Protein AF-A0A9X3V9S2-F1 (afdb_monomer_lite)

Radius of gyration: 21.49 Å; chains: 1; bounding box: 44×36×60 Å

Sequence (97 aa):
MRLVAKHAQVGYQTPGERPGCRNCAHFEVVRHDSPLIASRTACTLHDLEVTSGGICNSHKLKRKSGESQLAFLARQRDLLEIQAQDLRNPQVRERRP

Structure (mmCIF, N/CA/C/O backbone):
data_AF-A0A9X3V9S2-F1
#
_entry.id   AF-A0A9X3V9S2-F1
#
loop_
_atom_site.group_PDB
_atom_site.id
_atom_site.type_symbol
_atom_site.label_atom_id
_atom_site.label_alt_id
_atom_site.label_comp_id
_atom_site.label_asym_id
_atom_site.label_entity_id
_atom_site.label_seq_id
_atom_site.pdbx_PDB_ins_code
_atom_site.Cartn_x
_atom_site.Cartn_y
_atom_site.Cartn_z
_atom_site.occupancy
_atom_site.B_iso_or_equiv
_atom_site.auth_seq_id
_atom_site.auth_comp_id
_atom_site.auth_asym_id
_atom_site.auth_atom_id
_atom_site.pdbx_PDB_model_num
ATOM 1 N N . MET A 1 1 ? -3.980 27.707 11.234 1.00 48.53 1 MET A N 1
ATOM 2 C CA . MET A 1 1 ? -4.675 26.786 10.305 1.00 48.53 1 MET A CA 1
ATOM 3 C C . MET A 1 1 ? -3.760 25.607 9.999 1.00 48.53 1 MET A C 1
ATOM 5 O O . MET A 1 1 ? -2.648 25.837 9.543 1.00 48.53 1 MET A O 1
ATOM 9 N N . ARG A 1 2 ? -4.169 24.364 10.283 1.00 52.84 2 ARG A N 1
ATOM 10 C CA . ARG A 1 2 ? -3.374 23.167 9.944 1.00 52.84 2 ARG A CA 1
ATOM 11 C C . ARG A 1 2 ? -3.434 22.950 8.425 1.00 52.84 2 ARG A C 1
ATOM 13 O O . ARG A 1 2 ? -4.521 22.729 7.902 1.00 52.84 2 ARG A O 1
ATOM 20 N N . LEU A 1 3 ? -2.284 22.995 7.743 1.00 57.88 3 LEU A N 1
ATOM 21 C CA . LEU A 1 3 ? -2.113 22.798 6.286 1.00 57.88 3 LEU A CA 1
ATOM 22 C C . LEU A 1 3 ? -2.904 21.600 5.718 1.00 57.88 3 LEU A C 1
ATOM 24 O O . LEU A 1 3 ? -3.421 21.664 4.609 1.00 57.88 3 LEU A O 1
ATOM 28 N N . VAL A 1 4 ? -3.081 20.553 6.527 1.00 60.09 4 VAL A N 1
ATOM 29 C CA . VAL A 1 4 ? -3.793 19.311 6.188 1.00 60.09 4 VAL A CA 1
ATOM 30 C C . VAL A 1 4 ? -5.267 19.532 5.801 1.00 60.09 4 VAL A C 1
ATOM 32 O O . VAL A 1 4 ? -5.780 18.816 4.949 1.00 60.09 4 VAL A O 1
ATOM 35 N N . ALA A 1 5 ? -5.953 20.536 6.362 1.00 57.47 5 ALA A N 1
ATOM 36 C CA . ALA A 1 5 ? -7.389 20.744 6.123 1.00 57.47 5 ALA A CA 1
ATOM 37 C C . ALA A 1 5 ? -7.717 21.288 4.717 1.00 57.47 5 ALA A C 1
ATOM 39 O O . ALA A 1 5 ? -8.804 21.039 4.202 1.00 57.47 5 ALA A O 1
ATOM 40 N N . LYS A 1 6 ? -6.783 22.004 4.072 1.00 67.56 6 LYS A N 1
ATOM 41 C CA . LYS A 1 6 ? -6.990 22.534 2.712 1.00 67.56 6 LYS A CA 1
ATOM 42 C C . LYS A 1 6 ? -6.798 21.482 1.623 1.00 67.56 6 LYS A C 1
ATOM 44 O O . LYS A 1 6 ? -7.375 21.631 0.554 1.00 67.56 6 LYS A O 1
ATOM 49 N N . HIS A 1 7 ? -6.034 20.420 1.885 1.00 76.31 7 HIS A N 1
ATOM 50 C CA . HIS A 1 7 ? -5.772 19.367 0.901 1.00 76.31 7 HIS A CA 1
ATOM 51 C C . HIS A 1 7 ? -7.064 18.701 0.416 1.00 76.31 7 HIS A C 1
ATOM 53 O O . HIS A 1 7 ? -7.283 18.604 -0.787 1.00 76.31 7 HIS A O 1
ATOM 59 N N . ALA A 1 8 ? -7.970 18.360 1.335 1.00 70.00 8 ALA A N 1
ATOM 60 C CA . ALA A 1 8 ? -9.261 17.778 0.975 1.00 70.00 8 ALA A CA 1
ATOM 61 C C . ALA A 1 8 ? -10.137 18.743 0.151 1.00 70.00 8 ALA A C 1
ATOM 63 O O . ALA A 1 8 ? -10.782 18.324 -0.804 1.00 70.00 8 ALA A O 1
ATOM 64 N N . GLN A 1 9 ? -10.123 20.042 0.477 1.00 76.06 9 GLN A N 1
ATOM 65 C CA . GLN A 1 9 ? -10.943 21.057 -0.201 1.00 76.06 9 GLN A CA 1
ATOM 66 C C . GLN A 1 9 ? -10.540 21.286 -1.663 1.00 76.06 9 GLN A C 1
ATOM 68 O O . GLN A 1 9 ? -11.391 21.618 -2.481 1.00 76.06 9 GLN A O 1
ATOM 73 N N . VAL A 1 10 ? -9.260 21.104 -1.997 1.00 81.44 10 VAL A N 1
ATOM 74 C CA . VAL A 1 10 ? -8.742 21.266 -3.368 1.00 81.44 10 VAL A CA 1
ATOM 75 C C . VAL A 1 10 ? -8.563 19.932 -4.099 1.00 81.44 10 VAL A C 1
ATOM 77 O O . VAL A 1 10 ? -7.943 19.889 -5.158 1.00 81.44 10 VAL A O 1
ATOM 80 N N . GLY A 1 11 ? -9.063 18.830 -3.529 1.00 75.31 11 GLY A N 1
ATOM 81 C CA . GLY A 1 11 ? -8.930 17.495 -4.116 1.00 75.31 11 GLY A CA 1
ATOM 82 C C . GLY A 1 11 ? -7.492 16.964 -4.147 1.00 75.31 11 GLY A C 1
ATOM 83 O O . GLY A 1 11 ? -7.180 16.085 -4.948 1.00 75.31 11 GLY A O 1
ATOM 84 N N . TYR A 1 12 ? -6.602 17.485 -3.297 1.00 79.19 12 TYR A N 1
ATOM 85 C CA . TYR A 1 12 ? -5.239 16.980 -3.176 1.00 79.19 12 TYR A CA 1
ATOM 86 C C . TYR A 1 12 ? -5.266 15.561 -2.605 1.00 79.19 12 TYR A C 1
ATOM 88 O O . TYR A 1 12 ? -5.651 15.353 -1.455 1.00 79.19 12 TYR A O 1
ATOM 96 N N . GLN A 1 13 ? -4.822 14.598 -3.409 1.00 74.44 13 GLN A N 1
ATOM 97 C CA . GLN A 1 13 ? -4.719 13.201 -3.008 1.00 74.44 13 GLN A CA 1
ATOM 98 C C . GLN A 1 13 ? -3.310 12.898 -2.522 1.00 74.44 13 GLN A C 1
ATOM 100 O O . GLN A 1 13 ? -2.319 13.079 -3.236 1.00 74.44 13 GLN A O 1
ATOM 105 N N . THR A 1 14 ? -3.220 12.387 -1.303 1.00 72.25 14 THR A N 1
ATOM 106 C CA . THR A 1 14 ? -1.969 11.876 -0.766 1.00 72.25 14 THR A CA 1
ATOM 107 C C . THR A 1 14 ? -1.549 10.597 -1.492 1.00 72.25 14 THR A C 1
ATOM 109 O O . THR A 1 14 ? -2.365 9.873 -2.074 1.00 72.25 14 THR A O 1
ATOM 112 N N . PRO A 1 15 ? -0.264 10.238 -1.389 1.00 67.12 15 PRO A N 1
ATOM 113 C CA . PRO A 1 15 ? 0.219 8.909 -1.697 1.00 67.12 15 PRO A CA 1
ATOM 114 C C . PRO A 1 15 ? -0.656 7.719 -1.233 1.00 67.12 15 PRO A C 1
ATOM 116 O O . PRO A 1 15 ? -0.759 6.694 -1.903 1.00 67.12 15 PRO A O 1
ATOM 119 N N . GLY A 1 16 ? -1.289 7.808 -0.068 1.00 66.50 16 GLY A N 1
ATOM 120 C CA . GLY A 1 16 ? -2.124 6.710 0.426 1.00 66.50 16 GLY A CA 1
ATOM 121 C C . GLY A 1 16 ? -3.433 6.548 -0.348 1.00 66.50 16 GLY A C 1
ATOM 122 O O . GLY A 1 16 ? -3.968 5.446 -0.408 1.00 66.50 16 GLY A O 1
ATOM 123 N N . GLU A 1 17 ? -3.926 7.635 -0.938 1.00 72.56 17 GLU A N 1
ATOM 124 C CA . GLU A 1 17 ? -5.260 7.737 -1.533 1.00 72.56 17 GLU A CA 1
ATOM 125 C C . GLU A 1 17 ? -5.229 7.508 -3.043 1.00 72.56 17 GLU A C 1
ATOM 127 O O . GLU A 1 17 ? -6.118 6.856 -3.588 1.00 72.56 17 GLU A O 1
ATOM 132 N N . ARG A 1 18 ? -4.187 7.998 -3.730 1.00 82.00 18 ARG A N 1
ATOM 133 C CA . ARG A 1 18 ? -4.019 7.752 -5.164 1.00 82.00 18 ARG A CA 1
ATOM 134 C C . ARG A 1 18 ? -3.432 6.354 -5.401 1.00 82.00 18 ARG A C 1
ATOM 136 O O . ARG A 1 18 ? -2.321 6.093 -4.920 1.00 82.00 18 ARG A O 1
ATOM 143 N N . PRO A 1 19 ? -4.091 5.486 -6.195 1.00 81.12 19 PRO A N 1
ATOM 144 C C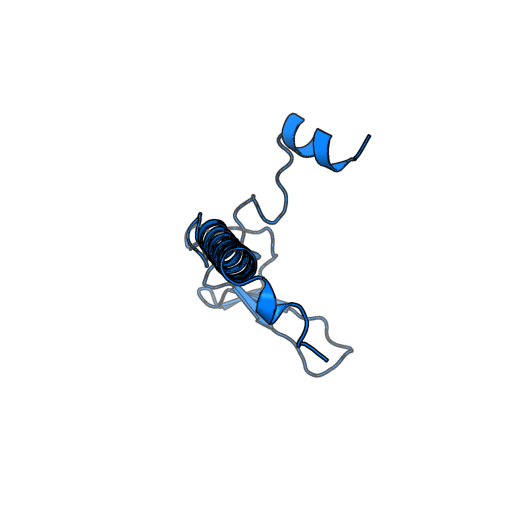A . PRO A 1 19 ? -3.525 4.197 -6.563 1.00 81.12 19 PRO A CA 1
ATOM 145 C C . PRO A 1 19 ? -2.251 4.398 -7.391 1.00 81.12 19 PRO A C 1
ATOM 147 O O . PRO A 1 19 ? -2.227 5.161 -8.356 1.00 81.12 19 PRO A O 1
ATOM 150 N N . GLY A 1 20 ? -1.186 3.707 -6.995 1.00 89.50 20 GLY A N 1
ATOM 151 C CA . GLY A 1 20 ? 0.079 3.657 -7.722 1.00 89.50 20 GLY A CA 1
ATOM 152 C C . GLY A 1 20 ? 0.827 2.358 -7.443 1.00 89.50 20 GLY A C 1
ATOM 153 O O . GLY A 1 20 ? 0.355 1.517 -6.668 1.00 89.50 20 GLY A O 1
ATOM 154 N N . CYS A 1 21 ? 2.000 2.195 -8.055 1.00 92.12 21 CYS A N 1
ATOM 155 C CA . CYS A 1 21 ? 2.844 1.013 -7.931 1.00 92.12 21 CYS A CA 1
ATOM 156 C C . CYS A 1 21 ? 3.096 0.678 -6.463 1.00 92.12 21 CYS A C 1
ATOM 158 O O . CYS A 1 21 ? 2.909 -0.470 -6.095 1.00 92.12 21 CYS A O 1
ATOM 160 N N . ARG A 1 22 ? 3.354 1.653 -5.579 1.00 89.44 22 ARG A N 1
ATOM 161 C CA . ARG A 1 22 ? 3.557 1.379 -4.136 1.00 89.44 22 ARG A CA 1
ATOM 162 C C . ARG A 1 22 ? 2.390 0.650 -3.451 1.00 89.44 22 ARG A C 1
ATOM 164 O O . ARG A 1 22 ? 2.575 0.019 -2.416 1.00 89.44 22 ARG A O 1
ATOM 171 N N . ASN A 1 23 ? 1.177 0.788 -3.989 1.00 88.50 23 ASN A N 1
ATOM 172 C CA . ASN A 1 23 ? -0.044 0.171 -3.473 1.00 88.50 23 ASN A CA 1
ATOM 173 C C . ASN A 1 23 ? -0.368 -1.151 -4.194 1.00 88.50 23 ASN A C 1
ATOM 175 O O . ASN A 1 23 ? -1.387 -1.769 -3.888 1.00 88.50 23 ASN A O 1
ATOM 179 N N . CYS A 1 24 ? 0.456 -1.571 -5.158 1.00 91.75 24 CYS A N 1
ATOM 180 C CA . CYS A 1 24 ? 0.264 -2.773 -5.959 1.00 91.75 24 CYS A CA 1
ATOM 181 C C . CYS A 1 24 ? 0.770 -4.030 -5.228 1.00 91.75 24 CYS A C 1
ATOM 183 O O . CYS A 1 24 ? 1.753 -3.987 -4.490 1.00 91.75 24 CYS A O 1
ATOM 185 N N . ALA A 1 25 ? 0.120 -5.170 -5.457 1.00 92.62 25 ALA A N 1
ATOM 186 C CA . ALA A 1 25 ? 0.511 -6.478 -4.937 1.00 92.62 25 ALA A CA 1
ATOM 187 C C . ALA A 1 25 ? 1.884 -6.933 -5.460 1.00 92.62 25 ALA A C 1
ATOM 189 O O . ALA A 1 25 ? 2.581 -7.669 -4.771 1.00 92.62 25 ALA A O 1
ATOM 190 N N . HIS A 1 26 ? 2.274 -6.453 -6.643 1.00 93.94 26 HIS A N 1
ATOM 191 C CA . HIS A 1 26 ? 3.530 -6.789 -7.320 1.00 93.94 26 HIS A CA 1
ATOM 192 C C . HIS A 1 26 ? 4.677 -5.820 -7.011 1.00 93.94 26 HIS A C 1
ATOM 194 O O . HIS A 1 26 ? 5.714 -5.866 -7.663 1.00 93.94 26 HIS A O 1
ATOM 200 N N . PHE A 1 27 ? 4.488 -4.899 -6.066 1.00 92.25 27 PHE A N 1
ATOM 201 C CA . PHE A 1 27 ? 5.507 -3.919 -5.714 1.00 92.25 27 PHE A CA 1
ATOM 202 C C . PHE A 1 27 ? 6.464 -4.441 -4.656 1.00 92.25 27 PHE A C 1
ATOM 204 O O . PHE A 1 27 ? 6.043 -4.880 -3.578 1.00 92.25 27 PHE A O 1
ATOM 211 N N . GLU A 1 28 ? 7.749 -4.296 -4.950 1.00 92.75 28 GLU A N 1
ATOM 212 C CA . GLU A 1 28 ? 8.847 -4.709 -4.094 1.00 92.75 28 GLU A CA 1
ATOM 213 C C . GLU A 1 28 ? 9.867 -3.579 -3.923 1.00 92.75 28 GLU A C 1
ATOM 215 O O . GLU A 1 28 ? 10.132 -2.802 -4.842 1.00 92.75 28 GLU A O 1
ATOM 220 N N . VAL A 1 29 ? 10.431 -3.478 -2.717 1.00 90.50 29 VAL A N 1
ATOM 221 C CA . VAL A 1 29 ? 11.565 -2.597 -2.422 1.00 90.50 29 VAL A CA 1
ATOM 222 C C . VAL A 1 29 ? 12.790 -3.483 -2.274 1.00 90.50 29 VAL A C 1
ATOM 224 O O . VAL A 1 29 ? 12.934 -4.171 -1.264 1.00 90.50 29 VAL A O 1
ATOM 227 N N . VAL A 1 30 ? 13.673 -3.439 -3.262 1.00 86.25 30 VAL A N 1
ATOM 228 C CA . VAL A 1 30 ? 14.949 -4.145 -3.235 1.00 86.25 30 VAL A CA 1
ATOM 229 C C . VAL A 1 30 ? 15.910 -3.318 -2.391 1.00 86.25 30 VAL A C 1
ATOM 231 O O . VAL A 1 30 ? 16.329 -2.221 -2.775 1.00 86.25 30 VAL A O 1
ATOM 234 N N . ARG A 1 31 ? 16.204 -3.815 -1.189 1.00 83.88 31 ARG A N 1
ATOM 235 C CA . ARG A 1 31 ? 17.207 -3.230 -0.296 1.00 83.88 31 ARG A CA 1
ATOM 236 C C . ARG A 1 31 ? 18.537 -3.929 -0.528 1.00 83.88 31 ARG A C 1
ATOM 238 O O . ARG A 1 31 ? 18.576 -5.143 -0.685 1.00 83.88 31 ARG A O 1
ATOM 245 N N . HIS A 1 32 ? 19.607 -3.151 -0.537 1.00 80.62 32 HIS A N 1
ATOM 246 C CA . HIS A 1 32 ? 20.966 -3.667 -0.578 1.00 80.62 32 HIS A CA 1
ATOM 247 C C . HIS A 1 32 ? 21.561 -3.614 0.831 1.00 80.62 32 HIS A C 1
ATOM 249 O O . HIS A 1 32 ? 21.269 -2.686 1.584 1.00 80.62 32 HIS A O 1
ATOM 255 N N . ASP A 1 33 ? 22.417 -4.578 1.169 1.00 80.38 33 ASP A N 1
ATOM 256 C CA . ASP A 1 33 ? 23.103 -4.621 2.472 1.00 80.38 33 ASP A CA 1
ATOM 257 C C . ASP A 1 33 ? 24.160 -3.515 2.622 1.00 80.38 33 ASP A C 1
ATOM 259 O O . ASP A 1 33 ? 24.628 -3.220 3.720 1.00 80.38 33 ASP A O 1
ATOM 263 N N . SER A 1 34 ? 24.532 -2.873 1.512 1.00 82.38 34 SER A N 1
ATOM 264 C CA . SER A 1 34 ? 25.454 -1.745 1.513 1.00 82.38 34 SER A CA 1
ATOM 265 C C . SER A 1 34 ? 24.712 -0.428 1.758 1.00 82.38 34 SER A C 1
ATOM 267 O O . SER A 1 34 ? 23.820 -0.084 0.978 1.00 82.38 34 SER A O 1
ATOM 269 N N . PRO A 1 35 ? 25.132 0.381 2.747 1.00 77.50 35 PRO A N 1
ATOM 270 C CA . PRO A 1 35 ? 24.555 1.704 2.989 1.00 77.50 35 PRO A CA 1
ATOM 271 C C . PRO A 1 35 ? 24.849 2.708 1.861 1.00 77.50 35 PRO A C 1
ATOM 273 O O . PRO A 1 35 ? 24.256 3.783 1.833 1.00 77.50 35 PRO A O 1
ATOM 276 N N . LEU A 1 36 ? 25.756 2.378 0.933 1.00 84.50 36 LEU A N 1
ATOM 277 C CA . LEU A 1 36 ? 26.104 3.223 -0.214 1.00 84.50 36 LEU A CA 1
ATOM 278 C C . LEU A 1 36 ? 25.161 3.035 -1.407 1.00 84.50 36 LEU A C 1
ATOM 280 O O . LEU A 1 36 ? 25.150 3.866 -2.313 1.00 84.50 36 LEU A O 1
ATOM 284 N N . ILE A 1 37 ? 24.391 1.945 -1.438 1.00 78.44 37 ILE A N 1
ATOM 285 C CA . ILE A 1 37 ? 23.525 1.624 -2.570 1.00 78.44 37 ILE A CA 1
ATOM 286 C C . ILE A 1 37 ? 22.087 1.964 -2.188 1.00 78.44 37 ILE A C 1
ATOM 288 O O . ILE A 1 37 ? 21.500 1.353 -1.296 1.00 78.44 37 ILE A O 1
ATOM 292 N N . ALA A 1 38 ? 21.508 2.944 -2.883 1.00 80.81 38 ALA A N 1
ATOM 293 C CA . ALA A 1 38 ? 20.116 3.319 -2.682 1.00 80.81 38 ALA A CA 1
ATOM 294 C C . ALA A 1 38 ? 19.182 2.132 -2.972 1.00 80.81 38 ALA A C 1
ATOM 296 O O . ALA A 1 38 ? 19.372 1.390 -3.938 1.00 80.81 38 ALA A O 1
ATOM 297 N N . SER A 1 39 ? 18.150 1.971 -2.142 1.00 84.06 39 SER A N 1
ATOM 298 C CA . SER A 1 39 ? 17.107 0.971 -2.369 1.00 84.06 39 SER A CA 1
ATOM 299 C C . SER A 1 39 ? 16.370 1.255 -3.673 1.00 84.06 39 SER A C 1
ATOM 301 O O . SER A 1 39 ? 15.944 2.392 -3.895 1.00 84.06 39 SER A O 1
ATOM 303 N N . ARG A 1 40 ? 16.157 0.220 -4.483 1.00 87.69 40 ARG A N 1
ATOM 304 C CA . ARG A 1 40 ? 15.388 0.319 -5.727 1.00 87.69 40 ARG A CA 1
ATOM 305 C C . ARG A 1 40 ? 13.972 -0.189 -5.525 1.00 87.69 40 ARG A C 1
ATOM 307 O O . ARG A 1 40 ? 13.705 -1.004 -4.643 1.00 87.69 40 ARG A O 1
ATOM 314 N N . THR A 1 41 ? 13.052 0.293 -6.346 1.00 92.56 41 THR A N 1
ATOM 315 C CA . THR A 1 41 ? 11.661 -0.164 -6.348 1.00 92.56 41 THR A CA 1
ATOM 316 C C . THR A 1 41 ? 11.366 -0.897 -7.642 1.00 92.56 41 THR A C 1
ATOM 318 O O . THR A 1 41 ? 11.588 -0.354 -8.717 1.00 92.56 41 THR A O 1
ATOM 321 N N . ALA A 1 42 ? 10.860 -2.122 -7.547 1.00 94.12 42 ALA A N 1
ATOM 322 C CA . ALA A 1 42 ? 10.665 -3.008 -8.689 1.00 94.12 42 ALA A CA 1
ATOM 323 C C . ALA A 1 42 ? 9.229 -3.544 -8.765 1.00 94.12 42 ALA A C 1
ATOM 325 O O . ALA A 1 42 ? 8.494 -3.574 -7.770 1.00 94.12 42 ALA A O 1
ATOM 326 N N . CYS A 1 43 ? 8.828 -3.943 -9.971 1.00 94.88 43 CYS A N 1
ATOM 327 C CA . CYS A 1 43 ? 7.593 -4.670 -10.235 1.00 94.88 43 CYS A CA 1
ATOM 328 C C . CYS A 1 43 ? 7.912 -6.137 -10.523 1.00 94.88 43 CYS A C 1
ATOM 330 O O . CYS A 1 43 ? 8.477 -6.447 -11.568 1.00 94.88 43 CYS A O 1
ATOM 332 N N . THR A 1 44 ? 7.476 -7.040 -9.650 1.00 95.00 44 THR A N 1
ATOM 333 C CA . THR A 1 44 ? 7.737 -8.483 -9.784 1.00 95.00 44 THR A CA 1
ATOM 334 C C . THR A 1 44 ? 6.962 -9.150 -10.921 1.00 95.00 44 THR A C 1
ATOM 336 O O . THR A 1 44 ? 7.300 -10.254 -11.327 1.00 95.00 44 THR A O 1
ATOM 339 N N . LEU A 1 45 ? 5.922 -8.497 -11.455 1.00 95.94 45 LEU A N 1
ATOM 340 C CA . LEU A 1 45 ? 5.134 -9.021 -12.578 1.00 95.94 45 LEU A CA 1
ATOM 341 C C . LEU A 1 45 ? 5.785 -8.752 -13.940 1.00 95.94 45 LEU A C 1
ATOM 343 O O . LEU A 1 45 ? 5.655 -9.561 -14.853 1.00 95.94 45 LEU A O 1
ATOM 347 N N . HIS A 1 46 ? 6.424 -7.592 -14.092 1.00 95.00 46 HIS A N 1
ATOM 348 C CA . HIS A 1 46 ? 6.989 -7.134 -15.365 1.00 95.00 46 HIS A CA 1
ATOM 349 C C . HIS A 1 46 ? 8.521 -7.094 -15.365 1.00 95.00 46 HIS A C 1
ATOM 351 O O . HIS A 1 46 ? 9.097 -6.679 -16.363 1.00 95.00 46 HIS A O 1
ATOM 357 N N . ASP A 1 47 ? 9.146 -7.491 -14.255 1.00 93.00 47 ASP A N 1
ATOM 358 C CA . ASP A 1 47 ? 10.596 -7.538 -14.056 1.00 93.00 47 ASP A CA 1
ATOM 359 C C . ASP A 1 47 ? 11.308 -6.230 -14.445 1.00 93.00 47 ASP A C 1
ATOM 361 O O . ASP A 1 47 ? 12.259 -6.194 -15.221 1.00 93.00 47 ASP A O 1
ATOM 365 N N . LEU A 1 48 ? 10.777 -5.108 -13.946 1.00 93.31 48 LEU A N 1
ATOM 366 C CA . LEU A 1 48 ? 11.287 -3.772 -14.259 1.00 93.31 48 LEU A CA 1
ATOM 367 C C . LEU A 1 48 ? 11.310 -2.853 -13.039 1.00 93.31 48 LEU A C 1
ATOM 369 O O . LEU A 1 48 ? 10.517 -2.999 -12.102 1.00 93.31 48 LEU A O 1
ATOM 373 N N . GLU A 1 49 ? 12.202 -1.865 -13.084 1.00 92.88 49 GLU A N 1
ATOM 374 C CA . GLU A 1 49 ? 12.273 -0.797 -12.090 1.00 92.88 49 GLU A CA 1
ATOM 375 C C . GLU A 1 49 ? 11.091 0.170 -12.264 1.00 92.88 49 GLU A C 1
ATOM 377 O O . GLU A 1 49 ? 10.795 0.640 -13.363 1.00 92.88 49 GLU A O 1
ATOM 382 N N . VAL A 1 50 ? 10.385 0.460 -11.171 1.00 93.06 50 VAL A N 1
ATOM 383 C CA . VAL A 1 50 ? 9.188 1.310 -11.160 1.00 93.06 50 VAL A CA 1
ATOM 384 C C . VAL A 1 50 ? 9.368 2.503 -10.246 1.00 93.06 50 VAL A C 1
ATOM 386 O O . VAL A 1 50 ? 10.039 2.426 -9.223 1.00 93.06 50 VAL A O 1
ATOM 389 N N . THR A 1 51 ? 8.658 3.589 -10.538 1.00 89.31 51 THR A N 1
ATOM 390 C CA . THR A 1 51 ? 8.471 4.687 -9.586 1.00 89.31 51 THR A CA 1
ATOM 391 C C . THR A 1 51 ? 7.237 4.437 -8.719 1.00 89.31 51 THR A C 1
ATOM 393 O O . THR A 1 51 ? 6.228 3.892 -9.170 1.00 89.31 51 THR A O 1
ATOM 396 N N . SER A 1 52 ? 7.280 4.866 -7.456 1.00 84.00 52 SER A N 1
ATOM 397 C CA . SER A 1 52 ? 6.201 4.629 -6.480 1.00 84.00 52 SER A CA 1
ATOM 398 C C . SER A 1 52 ? 4.833 5.193 -6.902 1.00 84.00 52 SER A C 1
ATOM 400 O O . SER A 1 52 ? 3.801 4.658 -6.486 1.00 84.00 52 SER A O 1
ATOM 402 N N . GLY A 1 53 ? 4.827 6.252 -7.722 1.00 86.75 53 GLY A N 1
ATOM 403 C CA . GLY A 1 53 ? 3.632 6.919 -8.247 1.00 86.75 53 GLY A CA 1
ATOM 404 C C . GLY A 1 53 ? 3.163 6.454 -9.630 1.00 86.75 53 GLY A C 1
ATOM 405 O O . GLY A 1 53 ? 2.108 6.908 -10.067 1.00 86.75 53 GLY A O 1
ATOM 406 N N . GLY A 1 54 ? 3.910 5.581 -10.316 1.00 88.62 54 GLY A N 1
ATOM 407 C CA . GLY A 1 54 ? 3.493 5.009 -11.600 1.00 88.62 54 GLY A CA 1
ATOM 408 C C . GLY A 1 54 ? 2.287 4.075 -11.458 1.00 88.62 54 GLY A C 1
ATOM 409 O O . GLY A 1 54 ? 1.971 3.627 -10.359 1.00 88.62 54 GLY A O 1
ATOM 410 N N . ILE A 1 55 ? 1.601 3.770 -12.557 1.00 91.62 55 ILE A N 1
ATOM 411 C CA . ILE A 1 55 ? 0.502 2.795 -12.596 1.00 91.62 55 ILE A CA 1
ATOM 412 C C . ILE A 1 55 ? 0.478 2.121 -13.973 1.00 91.62 55 ILE A C 1
ATOM 414 O O . ILE A 1 55 ? 0.718 2.785 -14.979 1.00 91.62 55 ILE A O 1
ATOM 418 N N . CYS A 1 56 ? 0.223 0.813 -14.024 1.00 93.62 56 CYS A N 1
ATOM 419 C CA . CYS A 1 56 ? 0.081 0.054 -15.270 1.00 93.62 56 CYS A CA 1
ATOM 420 C C . CYS A 1 56 ? -1.305 -0.600 -15.361 1.00 93.62 56 CYS A C 1
ATOM 422 O O . CYS A 1 56 ? -2.031 -0.677 -14.369 1.00 93.62 56 CYS A O 1
ATOM 424 N N . ASN A 1 57 ? -1.652 -1.123 -16.539 1.00 93.44 57 ASN A N 1
ATOM 425 C CA . ASN A 1 57 ? -2.945 -1.781 -16.772 1.00 93.44 57 ASN A CA 1
ATOM 426 C C . ASN A 1 57 ? -3.124 -3.076 -15.959 1.00 93.44 57 ASN A C 1
ATOM 428 O O . ASN A 1 57 ? -4.249 -3.483 -15.694 1.00 93.44 57 ASN A O 1
ATOM 432 N N . SER A 1 58 ? -2.025 -3.693 -15.522 1.00 94.69 58 SER A N 1
ATOM 433 C CA . SER A 1 58 ? -2.019 -4.895 -14.677 1.00 94.69 58 SER A CA 1
ATOM 434 C C . SER A 1 58 ? -2.023 -4.572 -13.176 1.00 94.69 58 SER A C 1
ATOM 436 O O . SER A 1 58 ? -1.693 -5.431 -12.355 1.00 94.69 58 SER A O 1
ATOM 438 N N . HIS A 1 59 ? -2.320 -3.324 -12.789 1.00 92.50 59 HIS A N 1
ATOM 439 C CA . HIS A 1 59 ? -2.306 -2.912 -11.386 1.00 92.50 59 HIS A CA 1
ATOM 440 C C . HIS A 1 59 ? -3.317 -3.714 -10.564 1.00 92.50 59 HIS A C 1
ATOM 442 O O . HIS A 1 59 ? -4.494 -3.816 -10.905 1.00 92.50 59 HIS A O 1
ATOM 448 N N . LYS A 1 60 ? -2.846 -4.263 -9.442 1.00 90.94 60 LYS A N 1
ATOM 449 C CA . LYS A 1 60 ? -3.665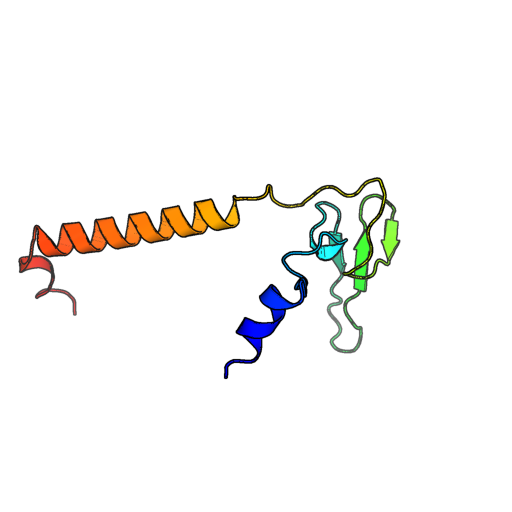 -5.007 -8.487 1.00 90.94 60 LYS A CA 1
ATOM 450 C C . LYS A 1 60 ? -3.406 -4.472 -7.093 1.00 90.94 60 LYS A C 1
ATOM 452 O O . LYS A 1 60 ? -2.286 -4.587 -6.611 1.00 90.94 60 LYS A O 1
ATOM 457 N N . LEU A 1 61 ? -4.410 -3.911 -6.419 1.00 87.38 61 LEU A N 1
ATOM 458 C CA . LEU A 1 61 ? -4.234 -3.403 -5.053 1.00 87.38 61 LEU A CA 1
ATOM 459 C C . LEU A 1 61 ? -3.741 -4.510 -4.095 1.00 87.38 61 LEU A C 1
ATOM 461 O O . LEU A 1 61 ? -4.321 -5.593 -4.042 1.00 87.38 61 LEU A O 1
ATOM 465 N N . LYS A 1 62 ? -2.694 -4.216 -3.308 1.00 81.19 62 LYS A N 1
ATOM 466 C CA . LYS A 1 62 ? -2.097 -5.127 -2.308 1.00 81.19 62 LYS A CA 1
ATOM 467 C C . LYS A 1 62 ? -3.030 -5.423 -1.131 1.00 81.19 62 LYS A C 1
ATOM 469 O O . LYS A 1 62 ? -2.913 -6.474 -0.512 1.00 81.19 62 LYS A O 1
ATOM 474 N N . ARG A 1 63 ? -3.927 -4.491 -0.808 1.00 70.62 63 ARG A N 1
ATOM 475 C CA . ARG A 1 63 ? -4.962 -4.628 0.225 1.00 70.62 63 ARG A CA 1
ATOM 476 C C . ARG A 1 63 ? -6.283 -4.145 -0.334 1.00 70.62 63 ARG A C 1
ATOM 478 O O . ARG A 1 63 ? -6.296 -3.130 -1.029 1.00 70.62 63 ARG A O 1
ATOM 485 N N . LYS A 1 64 ? -7.385 -4.835 -0.040 1.00 62.25 64 LYS A N 1
ATOM 486 C CA . LYS A 1 64 ? -8.706 -4.327 -0.424 1.00 62.25 64 LYS A CA 1
ATOM 487 C C . LYS A 1 64 ? -8.995 -3.044 0.356 1.00 62.25 64 LYS A C 1
ATOM 489 O O . LYS A 1 64 ? -8.623 -2.910 1.526 1.00 62.25 64 LYS A O 1
ATOM 494 N N . SER A 1 65 ? -9.654 -2.088 -0.295 1.00 59.66 65 SER A N 1
ATOM 495 C CA . SER A 1 65 ? -10.192 -0.903 0.377 1.00 59.66 65 SER A CA 1
ATOM 496 C C . SER A 1 65 ? -10.995 -1.337 1.609 1.00 59.66 65 SER A C 1
ATOM 498 O O . SER A 1 65 ? -11.874 -2.188 1.491 1.00 59.66 65 SER A O 1
ATOM 500 N N . GLY A 1 66 ? -10.678 -0.784 2.781 1.00 65.94 66 GLY A N 1
ATOM 501 C CA . GLY A 1 66 ? -11.381 -1.081 4.034 1.00 65.94 66 GLY A CA 1
ATOM 502 C C . GLY A 1 66 ? -10.677 -2.059 4.978 1.00 65.94 66 GLY A C 1
ATOM 503 O O . GLY A 1 66 ? -11.020 -2.080 6.152 1.00 65.94 66 GLY A O 1
ATOM 504 N N . GLU A 1 67 ? -9.643 -2.797 4.561 1.00 73.81 67 GLU A N 1
ATOM 505 C CA . GLU A 1 67 ? -8.905 -3.688 5.483 1.00 73.81 67 GLU A CA 1
ATOM 506 C C . GLU A 1 67 ? -8.195 -2.919 6.609 1.00 73.81 67 GLU A C 1
ATOM 508 O O . GLU A 1 67 ? -8.168 -3.355 7.758 1.00 73.81 67 GLU A O 1
ATOM 513 N N . SER A 1 68 ? -7.639 -1.744 6.300 1.00 70.62 68 SER A N 1
ATOM 514 C CA . SER A 1 68 ? -7.038 -0.856 7.302 1.00 70.62 68 SER A CA 1
ATOM 515 C C . SER A 1 68 ? -8.079 -0.305 8.276 1.00 70.62 68 SER A C 1
ATOM 517 O O . SER A 1 68 ? -7.812 -0.235 9.476 1.00 70.62 68 SER A O 1
ATOM 519 N N . GLN A 1 69 ? -9.263 0.044 7.768 1.00 78.88 69 GLN A N 1
ATOM 520 C CA . GLN A 1 69 ? -10.390 0.522 8.563 1.00 78.88 69 GLN A CA 1
ATOM 521 C C . GLN A 1 69 ? -10.943 -0.590 9.459 1.00 78.88 69 GLN A C 1
ATOM 523 O O . GLN A 1 69 ? -11.134 -0.365 10.647 1.00 78.88 69 GLN A O 1
ATOM 528 N N . LEU A 1 70 ? -11.103 -1.806 8.937 1.00 85.31 70 LEU A N 1
ATOM 529 C CA . LEU A 1 70 ? -11.505 -2.982 9.709 1.00 85.31 70 LEU A CA 1
ATOM 530 C C . LEU A 1 70 ? -10.493 -3.306 10.809 1.00 85.31 70 LEU A C 1
ATOM 532 O O . LEU A 1 70 ? -10.880 -3.497 11.957 1.00 85.31 70 LEU A O 1
ATOM 536 N N . ALA A 1 71 ? -9.195 -3.297 10.496 1.00 83.19 71 ALA A N 1
ATOM 537 C CA . ALA A 1 71 ? -8.154 -3.527 11.495 1.00 83.19 71 ALA A CA 1
ATOM 538 C C . ALA A 1 71 ? -8.138 -2.433 12.577 1.00 83.19 71 ALA A C 1
ATOM 540 O O . ALA A 1 71 ? -7.858 -2.715 13.740 1.00 83.19 71 ALA A O 1
ATOM 541 N N . PHE A 1 72 ? -8.418 -1.181 12.206 1.00 84.94 72 PHE A N 1
ATOM 542 C CA . PHE A 1 72 ? -8.570 -0.086 13.160 1.00 84.94 72 PHE A CA 1
ATOM 543 C C . PHE A 1 72 ? -9.792 -0.282 14.065 1.00 84.94 72 PHE A C 1
ATOM 545 O O . PHE A 1 72 ? -9.646 -0.219 15.283 1.00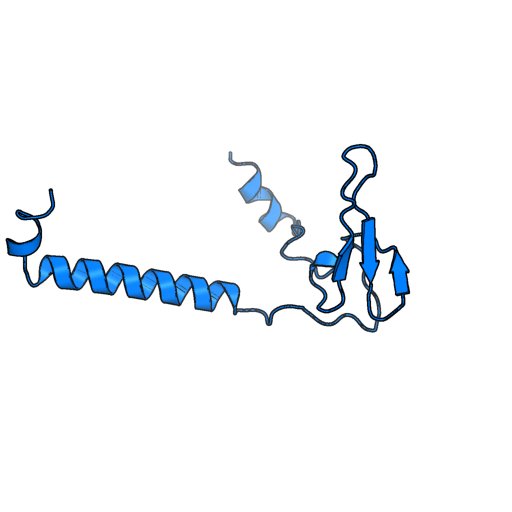 84.94 72 PHE A O 1
ATOM 552 N N . LEU A 1 73 ? -10.959 -0.581 13.489 1.00 92.75 73 LEU A N 1
ATOM 553 C CA . LEU A 1 73 ? -12.198 -0.818 14.23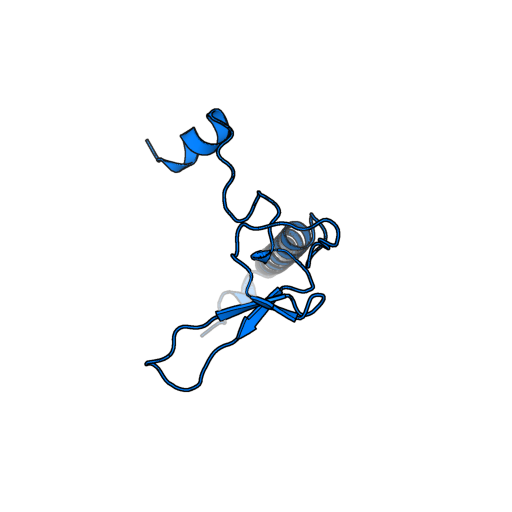4 1.00 92.75 73 LEU A CA 1
ATOM 554 C C . LEU A 1 73 ? -12.078 -2.020 15.177 1.00 92.75 73 LEU A C 1
ATOM 556 O O . LEU A 1 73 ? -12.544 -1.945 16.309 1.00 92.75 73 LEU A O 1
ATOM 560 N N . ALA A 1 74 ? -11.401 -3.091 14.755 1.00 92.81 74 ALA A N 1
ATOM 561 C CA . ALA A 1 74 ? -11.124 -4.245 15.606 1.00 92.81 74 ALA A CA 1
ATOM 562 C C . ALA A 1 74 ? -10.306 -3.848 16.8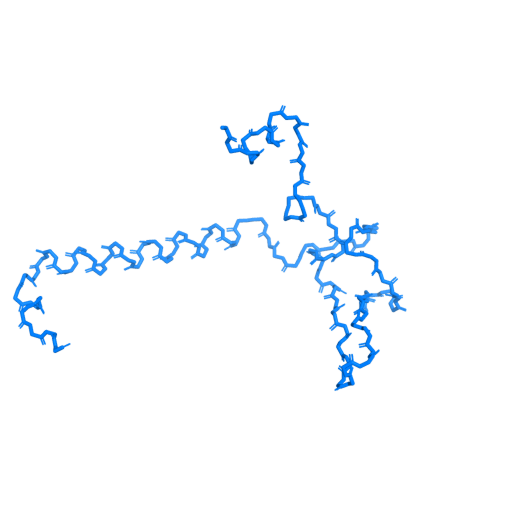46 1.00 92.81 74 ALA A C 1
ATOM 564 O O . ALA A 1 74 ? -10.730 -4.109 17.966 1.00 92.81 74 ALA A O 1
ATOM 565 N N . ARG A 1 75 ? -9.201 -3.108 16.665 1.00 93.12 75 ARG A N 1
ATOM 566 C CA . ARG A 1 75 ? -8.406 -2.600 17.798 1.00 93.12 75 ARG A CA 1
ATOM 567 C C . ARG A 1 75 ? -9.210 -1.666 18.703 1.00 93.12 75 ARG A C 1
ATOM 569 O O . ARG A 1 75 ? -9.030 -1.686 19.915 1.00 93.12 75 ARG A O 1
ATOM 576 N N . GLN A 1 76 ? -10.076 -0.833 18.124 1.00 94.81 76 GLN A N 1
ATOM 577 C CA . GLN A 1 76 ? -10.930 0.068 18.895 1.00 94.81 76 GLN A CA 1
ATOM 578 C C . GLN A 1 76 ? -11.944 -0.706 19.745 1.00 94.81 76 GLN A C 1
ATOM 580 O O . GLN A 1 76 ? -12.129 -0.370 20.912 1.00 94.81 76 GLN A O 1
ATOM 585 N N . ARG A 1 77 ? -12.561 -1.754 19.187 1.00 96.31 77 ARG A N 1
ATOM 586 C CA . ARG A 1 77 ? -13.440 -2.665 19.929 1.00 96.31 77 ARG A CA 1
ATOM 587 C C . ARG A 1 77 ? -12.692 -3.309 21.094 1.00 96.31 77 ARG A C 1
ATOM 589 O O . ARG A 1 77 ? -13.173 -3.226 22.216 1.00 96.31 77 ARG A O 1
ATOM 596 N N . ASP A 1 78 ? -11.516 -3.877 20.842 1.00 95.56 78 ASP A N 1
ATOM 597 C CA . ASP A 1 78 ? -10.741 -4.576 21.875 1.00 95.56 78 ASP A CA 1
ATOM 598 C C . ASP A 1 78 ? -10.388 -3.636 23.047 1.00 95.56 78 ASP A C 1
ATOM 600 O O . ASP A 1 78 ? -10.489 -4.008 24.215 1.00 95.56 78 ASP A O 1
ATOM 604 N N . LEU A 1 79 ? -10.047 -2.374 22.755 1.00 94.06 79 LEU A N 1
ATOM 605 C CA . LEU A 1 79 ? -9.810 -1.356 23.785 1.00 94.06 79 LEU A CA 1
ATOM 606 C C . LEU A 1 79 ? -11.066 -1.041 24.609 1.00 94.06 79 LEU A C 1
ATOM 608 O O . LEU A 1 79 ? -10.975 -0.893 25.828 1.00 94.06 79 LEU A O 1
ATOM 612 N N . LEU A 1 80 ? -12.227 -0.932 23.960 1.00 94.81 80 LEU A N 1
ATOM 613 C CA . LEU A 1 80 ? -13.496 -0.678 24.643 1.00 94.81 80 LEU A CA 1
ATOM 614 C C . LEU A 1 80 ? -13.913 -1.862 25.522 1.00 94.81 80 LEU A C 1
ATOM 616 O O . LEU A 1 80 ? -14.428 -1.646 26.616 1.00 94.81 80 LEU A O 1
ATOM 620 N N . GLU A 1 81 ? -13.664 -3.095 25.082 1.00 94.50 81 GLU A N 1
ATOM 621 C CA . GLU A 1 81 ? -13.929 -4.303 25.871 1.00 94.50 81 GLU A CA 1
ATOM 622 C C . GLU A 1 81 ? -13.083 -4.331 27.150 1.00 94.50 81 GLU A C 1
ATOM 624 O O . GLU A 1 81 ? -13.628 -4.545 28.234 1.00 94.50 81 GLU A O 1
ATOM 629 N N . ILE A 1 82 ? -11.788 -4.009 27.053 1.00 90.44 82 ILE A N 1
ATOM 630 C CA . ILE A 1 82 ? -10.900 -3.889 28.221 1.00 90.44 82 ILE A CA 1
ATOM 631 C C . ILE A 1 82 ? -11.422 -2.816 29.188 1.00 90.44 82 ILE A C 1
ATOM 633 O O . ILE A 1 82 ? -11.559 -3.069 30.384 1.00 90.44 82 ILE A O 1
ATOM 637 N N . GLN A 1 83 ? -11.777 -1.632 28.679 1.00 89.44 83 GLN A N 1
ATOM 638 C CA . GLN A 1 83 ? -12.307 -0.544 29.510 1.00 89.44 83 GLN A CA 1
ATOM 639 C C . GLN A 1 83 ? -13.637 -0.909 30.180 1.00 89.44 83 GLN A C 1
ATOM 641 O O . GLN A 1 83 ? -13.854 -0.590 31.349 1.00 89.44 83 GLN A O 1
ATOM 646 N N . ALA A 1 84 ? -14.531 -1.589 29.463 1.00 89.75 84 ALA A N 1
ATOM 647 C CA . ALA A 1 84 ? -15.797 -2.056 30.013 1.00 89.75 84 ALA A CA 1
ATOM 648 C C . ALA A 1 84 ? -15.582 -3.106 31.112 1.00 89.75 84 ALA A C 1
ATOM 650 O O . ALA A 1 84 ? -16.311 -3.114 32.106 1.00 89.75 84 ALA A O 1
ATOM 651 N N . GLN A 1 85 ? -14.579 -3.972 30.961 1.00 87.31 85 GLN A N 1
ATOM 652 C CA . GLN A 1 85 ? -14.227 -4.971 31.962 1.00 87.31 85 GLN A CA 1
ATOM 653 C C . GLN A 1 85 ? -13.649 -4.334 33.232 1.00 87.31 85 GLN A C 1
ATOM 655 O O . GLN A 1 85 ? -14.065 -4.703 34.331 1.00 87.31 85 GLN A O 1
ATOM 660 N N . ASP A 1 86 ? -12.795 -3.316 33.090 1.00 83.31 86 ASP A N 1
ATOM 661 C CA . ASP A 1 86 ? -12.283 -2.522 34.214 1.00 83.31 86 ASP A CA 1
ATOM 662 C C . ASP A 1 86 ? -13.411 -1.817 34.987 1.00 83.31 86 ASP A C 1
ATOM 664 O O . ASP A 1 86 ? -13.391 -1.766 36.216 1.00 83.31 86 ASP A O 1
ATOM 668 N N . LEU A 1 87 ? -14.419 -1.290 34.280 1.00 81.12 87 LEU A N 1
ATOM 669 C CA . LEU A 1 87 ? -15.581 -0.639 34.900 1.00 81.12 87 LEU A CA 1
ATOM 670 C C . LEU A 1 87 ? -16.496 -1.630 35.629 1.00 81.12 87 LEU A C 1
ATOM 672 O O . LEU A 1 87 ? -17.079 -1.286 36.655 1.00 81.12 87 LEU A O 1
ATOM 676 N N . ARG A 1 88 ? -16.630 -2.858 35.113 1.00 81.94 88 ARG A N 1
ATOM 677 C CA . ARG A 1 88 ? -17.419 -3.921 35.755 1.00 81.94 88 ARG A CA 1
ATOM 678 C C . ARG A 1 88 ? -16.730 -4.512 36.981 1.00 81.94 88 ARG A C 1
ATOM 680 O O . ARG A 1 88 ? -17.420 -5.070 37.827 1.00 81.94 88 ARG A O 1
ATOM 687 N N . ASN A 1 89 ? -15.404 -4.410 37.080 1.00 72.75 89 ASN A N 1
ATOM 688 C CA . ASN A 1 89 ? -14.646 -4.975 38.191 1.00 72.75 89 ASN A CA 1
ATOM 689 C C . ASN A 1 89 ? -13.604 -3.980 38.748 1.00 72.75 89 ASN A C 1
ATOM 691 O O . ASN A 1 89 ? -12.398 -4.152 38.542 1.00 72.75 89 ASN A O 1
ATOM 695 N N . PRO A 1 90 ? -14.047 -2.941 39.483 1.00 61.31 90 PRO A N 1
ATOM 696 C CA . PRO A 1 90 ? -13.177 -1.858 39.951 1.00 61.31 90 PRO A CA 1
ATOM 697 C C . PRO A 1 90 ? -12.024 -2.317 40.865 1.00 61.31 90 PRO A C 1
ATOM 699 O O . PRO A 1 90 ? -11.023 -1.613 40.971 1.00 61.31 90 PRO A O 1
ATOM 702 N N . GLN A 1 91 ? -12.102 -3.513 41.465 1.00 59.41 91 GLN A N 1
ATOM 703 C CA . GLN A 1 91 ? -11.054 -4.069 42.335 1.00 59.41 91 GLN A CA 1
ATOM 704 C C . GLN A 1 91 ? -9.770 -4.512 41.603 1.00 59.41 91 GLN A C 1
ATOM 706 O O . GLN A 1 91 ? -8.765 -4.799 42.252 1.00 59.41 91 GLN A O 1
ATOM 711 N N . VAL A 1 92 ? -9.765 -4.567 40.264 1.00 56.12 92 VAL A N 1
ATOM 712 C CA . VAL A 1 92 ? -8.571 -4.931 39.472 1.00 56.12 92 VAL A CA 1
ATOM 713 C C . VAL A 1 92 ? -7.604 -3.746 39.315 1.00 56.12 92 VAL A C 1
ATOM 715 O O . VAL A 1 92 ? -6.399 -3.951 39.166 1.00 56.12 92 VAL A O 1
ATOM 718 N N . ARG A 1 93 ? -8.090 -2.499 39.423 1.00 53.41 93 ARG A N 1
ATOM 719 C CA . ARG A 1 93 ? -7.253 -1.290 39.284 1.00 53.41 93 ARG A CA 1
ATOM 720 C C . ARG A 1 93 ? -6.232 -1.107 40.409 1.00 53.41 93 ARG A C 1
ATOM 722 O O . ARG A 1 93 ? -5.189 -0.514 40.167 1.00 53.41 93 ARG A O 1
ATOM 729 N N . GLU A 1 94 ? -6.498 -1.632 41.601 1.00 54.22 94 GLU A N 1
ATOM 730 C CA . GLU A 1 94 ? -5.641 -1.442 42.783 1.00 54.22 94 GLU A CA 1
ATOM 731 C C . GLU A 1 94 ? -4.499 -2.469 42.900 1.00 54.22 94 GLU A C 1
ATOM 733 O O . GLU A 1 94 ? -3.687 -2.378 43.816 1.00 54.22 94 GLU A O 1
ATOM 738 N N . ARG A 1 95 ? -4.406 -3.454 41.992 1.00 54.38 95 ARG A N 1
ATOM 739 C CA . ARG A 1 95 ? -3.425 -4.559 42.083 1.00 54.38 95 ARG A CA 1
ATOM 740 C C . ARG A 1 95 ? -2.430 -4.641 40.924 1.00 54.38 95 ARG A C 1
ATOM 742 O O . ARG A 1 95 ? -1.791 -5.679 40.754 1.00 54.38 95 A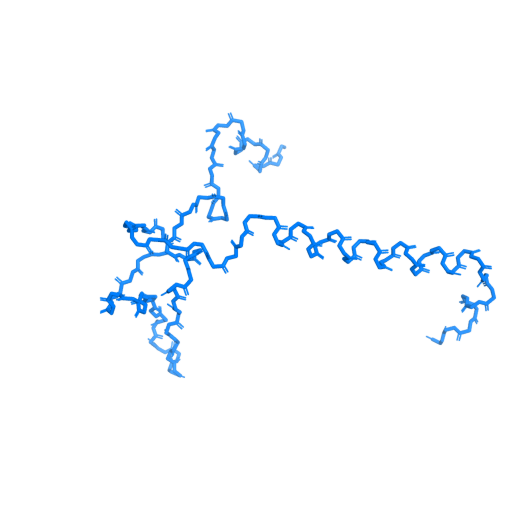RG A O 1
ATOM 749 N N . ARG A 1 96 ? -2.298 -3.592 40.109 1.00 51.22 96 ARG A N 1
ATOM 750 C CA . ARG A 1 96 ? -1.274 -3.539 39.055 1.00 51.22 96 ARG A CA 1
ATOM 751 C C . ARG A 1 96 ? -0.029 -2.825 39.613 1.00 51.22 96 ARG A C 1
ATOM 753 O O . ARG A 1 96 ? -0.178 -1.658 39.967 1.00 51.22 96 ARG A O 1
ATOM 760 N N . PRO A 1 97 ? 1.123 -3.510 39.765 1.00 51.88 97 PRO A N 1
ATOM 761 C CA . PRO A 1 97 ? 2.363 -2.891 40.236 1.00 51.88 97 PRO A CA 1
ATOM 762 C C . PRO A 1 97 ? 2.913 -1.865 39.239 1.00 51.88 97 PRO A C 1
ATOM 764 O O . PRO A 1 97 ? 2.594 -1.980 38.030 1.00 51.88 97 PRO A O 1
#

Foldseek 3Di:
DPPVVVCVVVVNDDLVGQDALLQFLQWDWADDPDPVDDIFIAGNVVGDTDDSHHDDPPGDGNDPPCPVVVVVVVVVVVVVVVVVVCVVPVVVVVPDD

Secondary structure (DSSP, 8-state):
--THHHHHHTT---TTTS--GGGBTTEEEE--SSTTSPPEEEETTTTEE--TT---TT--BSS-TTHHHHHHHHHHHHHHHHHHHHHH-GGGGGG--

pLDDT: mean 80.97, std 13.25, range [48.53, 96.31]